Protein AF-A0A6U0IMK9-F1 (afdb_monomer_lite)

Sequence (149 aa):
EMVACKKEKNLQCIFLAVVNIVKLHSNLLLCGPTEHALASKAFGGNVTMDGALMDLGGRVSRKKDYIPTVTSVIKGGWSKPSNLGRGLSMVDVSQLGKLEVDPNDPHGNVTRVGSVLDSPEMKGMKTCETAEKESEEKKDDVEDEPLTI

InterPro domains:
  IPR038222 DHHA2 domain superfamily [G3DSA:3.10.310.20] (1-76)

Secondary structure (DSSP, 8-state):
-HHHHHHHTT-S---EEEEETTTTEEEEE--SHHHHHHHHHHH-PPBPTTSSEEEEET---IIIIIHHHHHHHHHTT----TT-PPPP-SS-TTS--EEEE-TT-TT--EEEET-GGGSTTTTT---GGGSSSSSSS------------

Structure (mmCIF, N/CA/C/O backbone):
data_AF-A0A6U0IMK9-F1
#
_entry.id   AF-A0A6U0IMK9-F1
#
loop_
_atom_site.group_PDB
_atom_site.id
_atom_site.type_symbol
_atom_site.label_atom_id
_atom_site.label_alt_id
_atom_site.label_comp_id
_atom_site.label_asym_id
_atom_site.label_entity_id
_atom_site.label_seq_id
_atom_site.pdbx_PDB_ins_code
_atom_site.Cartn_x
_atom_site.Cartn_y
_atom_site.Cartn_z
_atom_site.occupancy
_atom_site.B_iso_or_equiv
_atom_site.auth_seq_id
_atom_site.auth_comp_id
_atom_site.auth_asym_id
_atom_site.auth_atom_id
_atom_site.pdbx_PDB_model_num
ATOM 1 N N . GLU A 1 1 ? 1.259 7.226 10.234 1.00 77.62 1 GLU A N 1
ATOM 2 C CA . GLU A 1 1 ? 0.366 7.915 9.275 1.00 77.62 1 GLU A CA 1
ATOM 3 C C . GLU A 1 1 ? -0.728 7.031 8.660 1.00 77.62 1 GLU A C 1
ATOM 5 O O . GLU A 1 1 ? -1.895 7.281 8.918 1.00 77.62 1 GLU A O 1
ATOM 10 N N . MET A 1 2 ? -0.418 5.957 7.916 1.00 82.56 2 MET A N 1
ATOM 11 C CA . MET A 1 2 ? -1.454 5.140 7.238 1.00 82.56 2 MET A CA 1
ATOM 12 C C . MET A 1 2 ? -2.561 4.613 8.170 1.00 82.56 2 MET A C 1
ATOM 14 O O . MET A 1 2 ? -3.737 4.639 7.810 1.00 82.56 2 MET A O 1
ATOM 18 N N . VAL A 1 3 ? -2.202 4.200 9.389 1.00 81.81 3 VAL A N 1
ATOM 19 C CA . VAL A 1 3 ? -3.155 3.767 10.428 1.00 81.81 3 VAL A CA 1
ATOM 20 C C . VAL A 1 3 ? -4.120 4.891 10.834 1.00 81.81 3 VAL A C 1
ATOM 22 O O . VAL A 1 3 ? -5.304 4.644 11.058 1.00 81.81 3 VAL A O 1
ATOM 25 N N . ALA A 1 4 ? -3.627 6.126 10.901 1.00 80.94 4 ALA A N 1
ATOM 26 C CA . ALA A 1 4 ? -4.403 7.306 11.257 1.00 80.94 4 ALA A CA 1
ATOM 27 C C . ALA A 1 4 ? -5.384 7.673 10.142 1.00 80.94 4 ALA A C 1
ATOM 29 O O . ALA A 1 4 ? -6.588 7.722 10.374 1.00 80.94 4 ALA A O 1
ATOM 30 N N . CYS A 1 5 ? -4.881 7.779 8.908 1.00 83.81 5 CYS A N 1
ATOM 31 C CA . CYS A 1 5 ? -5.684 8.042 7.715 1.00 83.81 5 CYS A CA 1
ATOM 32 C C . CYS A 1 5 ? -6.791 6.989 7.523 1.00 83.81 5 CYS A C 1
ATOM 34 O O . CYS A 1 5 ? -7.931 7.325 7.194 1.00 83.81 5 CYS A O 1
ATOM 36 N N . LYS A 1 6 ? -6.493 5.712 7.805 1.00 85.94 6 LYS A N 1
ATOM 37 C CA . LYS A 1 6 ? -7.480 4.624 7.785 1.00 85.94 6 LYS A CA 1
ATOM 38 C C . LYS A 1 6 ? -8.645 4.883 8.748 1.00 85.94 6 LYS A C 1
ATOM 40 O O . LYS A 1 6 ? -9.793 4.657 8.373 1.00 85.94 6 LYS A O 1
ATOM 45 N N . LYS A 1 7 ? -8.366 5.375 9.961 1.00 83.56 7 LYS A N 1
ATOM 46 C CA . LYS A 1 7 ? -9.389 5.724 10.959 1.00 83.56 7 LYS A CA 1
ATOM 47 C C . LYS A 1 7 ? -10.153 6.989 10.563 1.00 83.56 7 LYS A C 1
ATOM 49 O O . LYS A 1 7 ? -11.377 6.963 10.541 1.00 83.56 7 LYS A O 1
ATOM 54 N N . GLU A 1 8 ? -9.443 8.064 10.226 1.00 84.94 8 GLU A N 1
ATOM 55 C CA . GLU A 1 8 ? -10.021 9.372 9.876 1.00 84.94 8 GLU A CA 1
ATOM 56 C C . GLU A 1 8 ? -10.996 9.279 8.696 1.00 84.94 8 GLU A C 1
ATOM 58 O O . GLU A 1 8 ? -12.072 9.871 8.724 1.00 84.94 8 GLU A O 1
ATOM 63 N N . LYS A 1 9 ? -10.645 8.493 7.672 1.00 85.44 9 LYS A N 1
ATOM 64 C CA . LYS A 1 9 ? -11.463 8.308 6.464 1.00 85.44 9 LYS A CA 1
ATOM 65 C C . LYS A 1 9 ? -12.406 7.105 6.533 1.00 85.44 9 LYS A C 1
ATOM 67 O O . LYS A 1 9 ? -13.019 6.763 5.526 1.00 85.44 9 LYS A O 1
ATOM 72 N N . ASN A 1 10 ? -12.503 6.453 7.693 1.00 86.12 10 ASN A N 1
ATOM 73 C CA . ASN A 1 10 ? -13.319 5.258 7.916 1.00 86.12 10 ASN A CA 1
ATOM 74 C C . ASN A 1 10 ? -13.097 4.154 6.854 1.00 86.12 10 ASN A C 1
ATOM 76 O O . ASN A 1 10 ? -14.039 3.574 6.311 1.00 86.12 10 ASN A O 1
ATOM 80 N N . LEU A 1 11 ? -11.831 3.882 6.522 1.00 87.88 11 LEU A N 1
ATOM 81 C CA . LEU A 1 11 ? -11.445 2.898 5.511 1.00 87.88 11 LEU A CA 1
ATOM 82 C C . LEU A 1 11 ? -11.254 1.510 6.134 1.00 87.88 11 LEU A C 1
ATOM 84 O O . LEU A 1 11 ? -10.645 1.348 7.191 1.00 87.88 11 LEU A O 1
ATOM 88 N N . GLN A 1 12 ? -11.698 0.468 5.429 1.00 87.44 12 GLN A N 1
ATOM 89 C CA . GLN A 1 12 ? -11.471 -0.918 5.861 1.00 87.44 12 GLN A CA 1
ATOM 90 C C . GLN A 1 12 ? -10.040 -1.396 5.594 1.00 87.44 12 GLN A C 1
ATOM 92 O O . GLN A 1 12 ? -9.514 -2.218 6.349 1.00 87.44 12 GLN A O 1
ATOM 97 N N . CYS A 1 13 ? -9.411 -0.869 4.544 1.00 88.50 13 CYS A N 1
ATOM 98 C CA . CYS A 1 13 ? -8.080 -1.246 4.090 1.00 88.50 13 CYS A CA 1
ATOM 99 C C . CYS A 1 13 ? -7.403 -0.055 3.404 1.00 88.50 13 CYS A C 1
ATOM 101 O O . CYS A 1 13 ? -8.069 0.704 2.697 1.00 88.50 13 CYS A O 1
ATOM 103 N N . ILE A 1 14 ? -6.092 0.092 3.583 1.00 91.12 14 ILE A N 1
ATOM 104 C CA . ILE A 1 14 ? -5.272 1.051 2.836 1.00 91.12 14 ILE A CA 1
ATOM 105 C C . ILE A 1 14 ? -3.952 0.392 2.434 1.00 91.12 14 ILE A C 1
ATOM 107 O O . ILE A 1 14 ? -3.326 -0.289 3.238 1.00 91.12 14 ILE A O 1
ATOM 111 N N . PHE A 1 15 ? -3.534 0.596 1.188 1.00 92.56 15 PHE A N 1
ATOM 112 C CA . PHE A 1 15 ? -2.294 0.043 0.650 1.00 92.56 15 PHE A CA 1
ATOM 113 C C . PHE A 1 15 ? -1.370 1.161 0.179 1.00 92.56 15 PHE A C 1
ATOM 115 O O . PHE A 1 15 ? -1.832 2.127 -0.432 1.00 92.56 15 PHE A O 1
ATOM 122 N 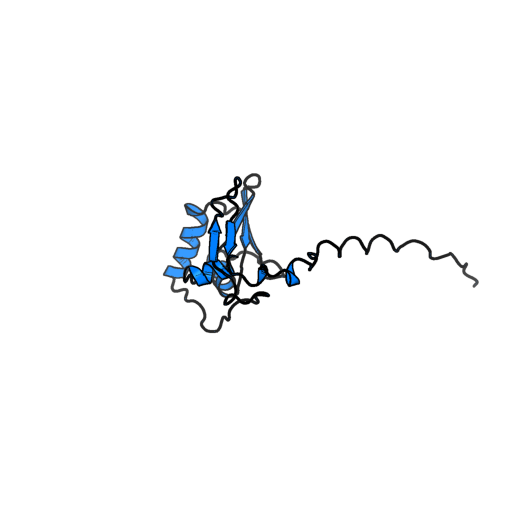N . LEU A 1 16 ? -0.070 0.992 0.412 1.00 94.19 16 LEU A N 1
ATOM 123 C CA . LEU A 1 16 ? 0.980 1.834 -0.150 1.00 94.19 16 LEU A CA 1
ATOM 124 C C . LEU A 1 16 ? 1.888 0.955 -1.004 1.00 94.19 16 LEU A C 1
ATOM 126 O O . LEU A 1 16 ? 2.538 0.053 -0.489 1.00 94.19 16 LEU A O 1
ATOM 130 N N . ALA A 1 17 ? 1.908 1.208 -2.309 1.00 94.38 17 ALA A N 1
ATOM 131 C CA . ALA A 1 17 ? 2.809 0.536 -3.235 1.00 94.38 17 ALA A CA 1
ATOM 132 C C . ALA A 1 17 ? 3.995 1.454 -3.540 1.00 94.38 17 ALA A C 1
ATOM 134 O O . ALA A 1 17 ? 3.800 2.583 -3.994 1.00 94.38 17 ALA A O 1
ATOM 135 N N . VAL A 1 18 ? 5.207 0.960 -3.314 1.00 94.75 18 VAL A N 1
ATOM 136 C CA . VAL A 1 18 ? 6.457 1.635 -3.664 1.00 94.75 18 VAL A CA 1
ATOM 137 C C . VAL A 1 18 ? 6.974 1.012 -4.951 1.00 94.75 18 VAL A C 1
ATOM 139 O O . VAL A 1 18 ? 7.246 -0.186 -5.000 1.00 94.75 18 VAL A O 1
ATOM 142 N N . VAL A 1 19 ? 7.080 1.821 -6.004 1.00 95.94 19 VAL A N 1
ATOM 143 C CA . VAL A 1 19 ? 7.461 1.365 -7.344 1.00 95.94 19 VAL A CA 1
ATOM 144 C C . VAL A 1 19 ? 8.847 1.889 -7.687 1.00 95.94 19 VAL A C 1
ATOM 146 O O . VAL A 1 19 ? 9.066 3.098 -7.755 1.00 95.94 19 VAL A O 1
ATOM 149 N N . ASN A 1 20 ? 9.770 0.979 -7.980 1.00 96.44 20 ASN A N 1
ATOM 150 C CA . ASN A 1 20 ? 11.008 1.305 -8.663 1.00 96.44 20 ASN A CA 1
ATOM 151 C C . ASN A 1 20 ? 10.727 1.413 -10.166 1.00 96.44 20 ASN A C 1
ATOM 153 O O . ASN A 1 20 ? 10.599 0.405 -10.861 1.00 96.44 20 ASN A O 1
ATOM 157 N N . ILE A 1 21 ? 10.643 2.644 -10.666 1.00 95.19 21 ILE A N 1
ATOM 158 C CA . ILE A 1 21 ? 10.323 2.919 -12.073 1.00 95.19 21 ILE A CA 1
ATOM 159 C C . ILE A 1 21 ? 11.436 2.511 -13.043 1.00 95.19 21 ILE A C 1
ATOM 161 O O . ILE A 1 21 ? 11.154 2.254 -14.207 1.00 95.19 21 ILE A O 1
ATOM 165 N N . VAL A 1 22 ? 12.684 2.420 -12.575 1.00 97.06 22 VAL A N 1
ATOM 166 C CA . VAL A 1 22 ? 13.829 2.033 -13.412 1.00 97.06 22 VAL A CA 1
ATOM 167 C C . VAL A 1 22 ? 13.849 0.520 -13.608 1.00 97.06 22 VAL A C 1
ATOM 169 O O . VAL A 1 22 ? 14.028 0.039 -14.720 1.00 97.06 22 VAL A O 1
ATOM 172 N N . LYS A 1 23 ? 13.627 -0.240 -12.529 1.00 96.56 23 LYS A N 1
ATOM 173 C CA . LYS A 1 23 ? 13.593 -1.713 -12.557 1.00 96.56 23 LYS A CA 1
ATOM 174 C C . LYS A 1 23 ? 12.211 -2.288 -12.880 1.00 96.56 23 LYS A C 1
ATOM 176 O O . LYS A 1 23 ? 12.087 -3.501 -12.997 1.00 96.56 23 LYS A O 1
ATOM 181 N N . LEU A 1 24 ? 11.188 -1.436 -12.991 1.00 96.19 24 LEU A N 1
ATOM 182 C CA . LEU A 1 24 ? 9.779 -1.816 -13.129 1.00 96.19 24 LEU A CA 1
ATOM 183 C C . LEU A 1 24 ? 9.368 -2.881 -12.105 1.00 96.19 24 LEU A C 1
ATOM 185 O O . LEU A 1 24 ? 8.756 -3.889 -12.440 1.00 96.19 24 LEU A O 1
ATOM 189 N N . HIS A 1 25 ? 9.727 -2.641 -10.847 1.00 95.50 25 HIS A N 1
ATOM 190 C CA . HIS A 1 25 ? 9.495 -3.560 -9.736 1.00 95.50 25 HIS A CA 1
ATOM 191 C C . HIS A 1 25 ? 8.745 -2.836 -8.620 1.00 95.50 25 HIS A C 1
ATOM 193 O O . HIS A 1 25 ? 9.007 -1.652 -8.392 1.00 95.50 25 HIS A O 1
ATOM 199 N N . SER A 1 26 ? 7.803 -3.495 -7.942 1.00 95.25 26 SER A N 1
ATOM 200 C CA . SER A 1 26 ? 7.083 -2.877 -6.828 1.00 95.25 26 SER A CA 1
ATOM 201 C C . SER A 1 26 ? 6.976 -3.746 -5.583 1.00 95.25 26 SER A C 1
ATOM 203 O O . SER A 1 26 ? 6.867 -4.969 -5.641 1.00 95.25 26 SER A O 1
ATOM 205 N N . ASN A 1 27 ? 6.959 -3.057 -4.444 1.00 95.00 27 ASN A N 1
ATOM 206 C CA . ASN A 1 27 ? 6.721 -3.631 -3.129 1.00 95.00 27 ASN A CA 1
ATOM 207 C C . ASN A 1 27 ? 5.482 -2.984 -2.512 1.00 95.00 27 ASN A C 1
ATOM 209 O O . ASN A 1 27 ? 5.263 -1.776 -2.639 1.00 95.00 27 ASN A O 1
ATOM 213 N N . LEU A 1 28 ? 4.672 -3.783 -1.831 1.00 94.88 28 LEU A N 1
ATOM 214 C CA . LEU A 1 28 ? 3.452 -3.356 -1.166 1.00 94.88 28 LEU A CA 1
ATOM 215 C C . LEU A 1 28 ? 3.667 -3.335 0.344 1.00 94.88 28 LEU A C 1
ATOM 217 O O . LEU A 1 28 ? 3.972 -4.366 0.936 1.00 94.88 28 LEU A O 1
ATOM 221 N N . LEU A 1 29 ? 3.463 -2.182 0.972 1.00 93.12 29 LEU A N 1
ATOM 222 C CA . LEU A 1 29 ? 3.492 -2.047 2.423 1.00 93.12 29 LEU A CA 1
ATOM 223 C C . LEU A 1 29 ? 2.159 -2.505 3.028 1.00 93.12 29 LEU A C 1
ATOM 225 O O . LEU A 1 29 ? 1.084 -2.011 2.667 1.00 93.12 29 LEU A O 1
ATOM 229 N N . LEU A 1 30 ? 2.246 -3.437 3.973 1.00 91.31 30 LEU A N 1
ATOM 230 C CA . LEU A 1 30 ? 1.139 -4.070 4.678 1.00 91.31 30 LEU A CA 1
ATOM 231 C C . LEU A 1 30 ? 1.113 -3.576 6.128 1.00 91.31 30 LEU A C 1
ATOM 233 O O . LEU A 1 30 ? 1.809 -4.082 6.998 1.00 91.31 30 LEU A O 1
ATOM 237 N N . CYS A 1 31 ? 0.281 -2.574 6.412 1.00 85.56 31 CYS A N 1
ATOM 238 C CA . CYS A 1 31 ? 0.246 -1.934 7.735 1.00 85.56 31 CYS A CA 1
ATOM 239 C C . CYS A 1 31 ? -0.561 -2.697 8.796 1.00 85.56 31 CYS A C 1
ATOM 241 O O . CYS A 1 31 ? -0.759 -2.189 9.901 1.00 85.56 31 CYS A O 1
ATOM 243 N N . GLY A 1 32 ? -1.092 -3.875 8.475 1.00 86.62 32 GLY A N 1
ATOM 244 C CA . GLY A 1 32 ? -1.842 -4.646 9.448 1.00 86.62 32 GLY A CA 1
ATOM 245 C C . GLY A 1 32 ? -2.412 -5.961 8.928 1.00 86.62 32 GLY A C 1
ATOM 246 O O . GLY A 1 32 ? -2.323 -6.275 7.739 1.00 86.62 32 GLY A O 1
ATOM 247 N N . PRO A 1 33 ? -3.056 -6.729 9.823 1.00 87.75 33 PRO A N 1
ATOM 248 C CA . PRO A 1 33 ? -3.508 -8.080 9.511 1.00 87.75 33 PRO A CA 1
ATOM 249 C C . PRO A 1 33 ? -4.601 -8.131 8.430 1.00 87.75 33 PRO A C 1
ATOM 251 O O . PRO A 1 33 ? -4.683 -9.090 7.667 1.00 87.75 33 PRO A O 1
ATOM 254 N N . THR A 1 34 ? -5.440 -7.090 8.331 1.00 89.81 34 THR A N 1
ATOM 255 C CA . THR A 1 34 ? -6.485 -6.999 7.293 1.00 89.81 34 THR A CA 1
ATOM 256 C C . THR A 1 34 ? -5.879 -6.793 5.905 1.00 89.81 34 THR A C 1
ATOM 258 O O . THR A 1 34 ? -6.218 -7.523 4.976 1.00 89.81 34 THR A O 1
ATOM 261 N N . GLU A 1 35 ? -4.970 -5.824 5.779 1.00 91.56 35 GLU A N 1
ATOM 262 C CA . GLU A 1 35 ? -4.192 -5.550 4.570 1.00 91.56 35 GLU A CA 1
ATOM 263 C C . GLU A 1 35 ? -3.442 -6.804 4.121 1.00 91.56 35 GLU A C 1
ATOM 265 O O . GLU A 1 35 ? -3.523 -7.184 2.955 1.00 91.56 35 GLU A O 1
ATOM 270 N N . HIS A 1 36 ? -2.783 -7.486 5.061 1.00 90.88 36 HIS A N 1
ATOM 271 C CA . HIS A 1 36 ? -2.058 -8.722 4.797 1.00 90.88 36 HIS A CA 1
ATOM 272 C C . HIS A 1 36 ? -2.972 -9.828 4.258 1.00 90.88 36 HIS A C 1
ATOM 274 O O . HIS A 1 36 ? -2.668 -10.433 3.230 1.00 90.88 36 HIS A O 1
ATOM 280 N N . ALA A 1 37 ? -4.113 -10.081 4.906 1.00 90.69 37 ALA A N 1
ATOM 281 C CA . ALA A 1 37 ? -5.058 -11.112 4.478 1.00 90.69 37 ALA A CA 1
ATOM 282 C C . ALA A 1 37 ? -5.627 -10.840 3.074 1.00 90.69 37 ALA A C 1
ATOM 284 O O . ALA A 1 37 ? -5.725 -11.756 2.254 1.00 90.69 37 ALA A O 1
ATOM 285 N N . LEU A 1 38 ? -5.974 -9.583 2.779 1.00 92.81 38 LEU A N 1
ATOM 286 C CA . LEU A 1 38 ? -6.484 -9.195 1.465 1.00 92.81 38 LEU A CA 1
ATOM 287 C C . LEU A 1 38 ? -5.393 -9.273 0.391 1.00 92.81 38 LEU A C 1
ATOM 289 O O . LEU A 1 38 ? -5.622 -9.859 -0.665 1.00 92.81 38 LEU A O 1
ATOM 293 N N . ALA A 1 39 ? -4.205 -8.724 0.657 1.00 93.94 39 ALA A N 1
ATOM 294 C CA . ALA A 1 39 ? -3.091 -8.731 -0.288 1.00 93.94 39 ALA A CA 1
ATOM 295 C C . ALA A 1 39 ? -2.614 -10.151 -0.600 1.00 93.94 39 ALA A C 1
ATOM 297 O O . ALA A 1 39 ? -2.392 -10.474 -1.764 1.00 93.94 39 ALA A O 1
ATOM 298 N N . SER A 1 40 ? -2.547 -11.023 0.410 1.00 92.25 40 SER A N 1
ATOM 299 C CA . SER A 1 40 ? -2.178 -12.433 0.229 1.00 92.25 40 SER A CA 1
ATOM 300 C C . SER A 1 40 ? -3.150 -13.137 -0.708 1.00 92.25 40 SER A C 1
ATOM 302 O O . SER A 1 40 ? -2.733 -13.862 -1.608 1.00 92.25 40 SER A O 1
ATOM 304 N N . LYS A 1 41 ? -4.455 -12.876 -0.556 1.00 93.12 41 LYS A N 1
ATOM 305 C CA . LYS A 1 41 ? -5.470 -13.462 -1.434 1.00 93.12 41 LYS A CA 1
ATOM 306 C C . LYS A 1 41 ? -5.465 -12.855 -2.838 1.00 93.12 41 LYS A C 1
ATOM 308 O O . LYS A 1 41 ? -5.746 -13.569 -3.795 1.00 93.12 41 LYS A O 1
ATOM 313 N N . ALA A 1 42 ? -5.181 -11.560 -2.955 1.00 94.75 42 ALA A N 1
ATOM 314 C CA . ALA A 1 42 ? -5.184 -10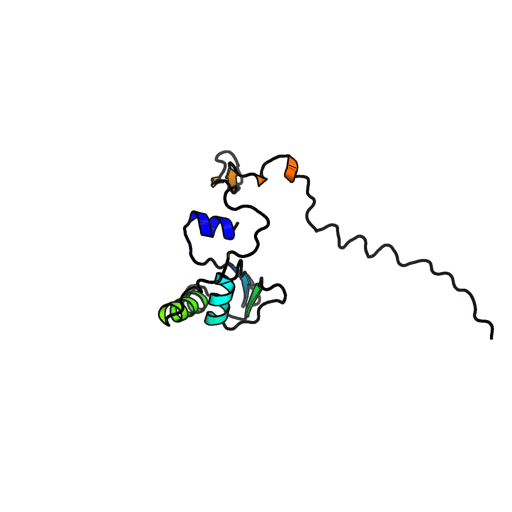.833 -4.220 1.00 94.75 42 ALA A CA 1
ATOM 315 C C . ALA A 1 42 ? -3.950 -11.129 -5.075 1.00 94.75 42 ALA A C 1
ATOM 317 O O . ALA A 1 42 ? -4.079 -11.442 -6.254 1.00 94.75 42 ALA A O 1
ATOM 318 N N . PHE A 1 43 ? -2.757 -11.030 -4.498 1.00 93.88 43 PHE A N 1
ATOM 319 C CA . PHE A 1 43 ? -1.513 -11.019 -5.260 1.00 93.88 43 PHE A CA 1
ATOM 320 C C . PHE A 1 43 ? -0.712 -12.314 -5.146 1.00 93.88 43 PHE A C 1
ATOM 322 O O . PHE A 1 43 ? 0.090 -12.587 -6.040 1.00 93.88 43 PHE A O 1
ATOM 329 N N . GLY A 1 44 ? -0.923 -13.097 -4.079 1.00 88.75 44 GLY A N 1
ATOM 330 C CA . GLY A 1 44 ? -0.181 -14.336 -3.824 1.00 88.75 44 GLY A CA 1
ATOM 331 C C . GLY A 1 44 ? 1.337 -14.141 -3.722 1.00 88.75 44 GLY A C 1
ATOM 332 O O . GLY A 1 44 ? 2.079 -15.069 -4.022 1.00 88.75 44 GLY A O 1
ATOM 333 N N . GLY A 1 45 ? 1.795 -12.926 -3.395 1.00 77.62 45 GLY A N 1
ATOM 334 C CA . GLY A 1 45 ? 3.214 -12.581 -3.315 1.00 77.62 45 GLY A CA 1
ATOM 335 C C . GLY A 1 45 ? 3.870 -13.075 -2.027 1.00 77.62 45 GLY A C 1
ATOM 336 O O . GLY A 1 45 ? 3.189 -13.347 -1.035 1.00 77.62 45 GLY A O 1
ATOM 337 N N . ASN A 1 46 ? 5.201 -13.146 -2.039 1.00 84.19 46 ASN A N 1
ATOM 338 C CA . ASN A 1 46 ? 5.973 -13.431 -0.835 1.00 84.19 46 ASN A CA 1
ATOM 339 C C . ASN A 1 46 ? 5.978 -12.204 0.073 1.00 84.19 46 ASN A C 1
ATOM 341 O O . ASN A 1 46 ? 6.236 -11.085 -0.377 1.00 84.19 46 ASN A O 1
ATOM 345 N N . VAL A 1 47 ? 5.703 -12.441 1.350 1.00 87.50 47 VAL A N 1
ATOM 346 C CA . VAL A 1 47 ? 5.787 -11.432 2.401 1.00 87.50 47 VAL A CA 1
ATOM 347 C C . VAL A 1 47 ? 7.133 -11.588 3.101 1.00 87.50 47 VAL A C 1
ATOM 349 O O . VAL A 1 47 ? 7.606 -12.709 3.300 1.00 87.50 47 VAL A O 1
ATOM 352 N N . THR A 1 48 ? 7.770 -10.473 3.438 1.00 85.88 48 THR A N 1
ATOM 353 C CA . THR A 1 48 ? 9.002 -10.446 4.230 1.00 85.88 48 THR A CA 1
ATOM 354 C C . THR A 1 48 ? 8.797 -11.102 5.601 1.00 85.88 48 THR A C 1
ATOM 356 O O . THR A 1 48 ? 7.670 -11.232 6.078 1.00 85.88 48 THR A O 1
ATOM 359 N N . MET A 1 49 ? 9.884 -11.537 6.255 1.00 73.81 49 MET A N 1
ATOM 360 C CA . MET A 1 49 ? 9.803 -12.256 7.543 1.00 73.81 49 MET A CA 1
ATOM 361 C C . MET A 1 49 ? 9.107 -11.451 8.651 1.00 73.81 49 MET A C 1
ATOM 363 O O . MET A 1 49 ? 8.471 -12.030 9.526 1.00 73.81 49 MET A O 1
ATOM 367 N N . ASP A 1 50 ? 9.195 -10.124 8.595 1.00 79.69 50 ASP A N 1
ATOM 368 C CA . ASP A 1 50 ? 8.534 -9.187 9.507 1.00 79.69 50 ASP A CA 1
ATOM 369 C C . ASP A 1 50 ? 7.050 -8.930 9.166 1.00 79.69 50 ASP A C 1
ATOM 371 O O . ASP A 1 50 ? 6.353 -8.238 9.905 1.00 79.69 50 ASP A O 1
ATOM 375 N N . GLY A 1 51 ? 6.537 -9.481 8.060 1.00 80.75 51 GLY A N 1
ATOM 376 C CA . GLY A 1 51 ? 5.133 -9.356 7.664 1.00 80.75 51 GLY A CA 1
ATOM 377 C C . GLY A 1 51 ? 4.756 -8.005 7.043 1.00 80.75 51 GLY A C 1
ATOM 378 O O . GLY A 1 51 ? 3.589 -7.802 6.696 1.00 80.75 51 GLY A O 1
ATOM 379 N N . ALA A 1 52 ? 5.707 -7.073 6.925 1.00 87.06 52 ALA A N 1
ATOM 380 C CA . ALA A 1 52 ? 5.426 -5.673 6.621 1.00 87.06 52 ALA A CA 1
ATOM 381 C C . ALA A 1 52 ? 5.433 -5.355 5.121 1.00 87.06 52 ALA A C 1
ATOM 383 O O . ALA A 1 52 ? 4.745 -4.426 4.695 1.00 87.06 52 ALA A O 1
ATOM 384 N N . LEU A 1 53 ? 6.183 -6.101 4.309 1.00 92.25 53 LEU A N 1
ATOM 385 C CA . LEU A 1 53 ? 6.326 -5.852 2.876 1.00 92.25 53 LEU A CA 1
ATOM 386 C C . LEU A 1 53 ? 5.973 -7.097 2.068 1.00 92.25 53 LEU A C 1
ATOM 388 O O . LEU A 1 53 ? 6.372 -8.205 2.404 1.00 92.25 53 LEU A O 1
ATOM 392 N N . MET A 1 54 ? 5.252 -6.906 0.966 1.00 94.81 54 MET A N 1
ATOM 393 C CA . MET A 1 54 ? 4.982 -7.947 -0.022 1.00 94.81 54 MET A CA 1
ATOM 394 C C . MET A 1 54 ? 5.598 -7.570 -1.361 1.00 94.81 54 MET A C 1
ATOM 396 O O . MET A 1 54 ? 5.302 -6.503 -1.901 1.00 94.81 54 MET A O 1
ATOM 400 N N . ASP A 1 55 ? 6.404 -8.468 -1.919 1.00 94.56 55 ASP A N 1
ATOM 401 C CA . ASP A 1 55 ? 6.950 -8.301 -3.263 1.00 94.56 55 ASP A CA 1
ATOM 402 C C . ASP A 1 55 ? 5.851 -8.571 -4.308 1.00 94.56 55 ASP A C 1
ATOM 404 O O . ASP A 1 55 ? 5.243 -9.647 -4.343 1.00 94.56 55 ASP A O 1
ATOM 408 N N . LEU A 1 56 ? 5.571 -7.579 -5.159 1.00 93.88 56 LEU A N 1
ATOM 409 C CA . LEU A 1 56 ? 4.605 -7.688 -6.254 1.00 93.88 56 LEU A CA 1
ATOM 410 C C . LEU A 1 56 ? 5.267 -7.913 -7.620 1.00 93.88 56 LEU A C 1
ATOM 412 O O . LEU A 1 56 ? 4.550 -8.117 -8.612 1.00 93.88 56 LEU A O 1
ATOM 416 N N . GLY A 1 57 ? 6.597 -7.908 -7.684 1.00 93.25 57 GLY A N 1
ATOM 417 C CA . GLY A 1 57 ? 7.386 -8.102 -8.889 1.00 93.25 57 GLY A CA 1
ATOM 418 C C . GLY A 1 57 ? 7.109 -7.018 -9.927 1.00 93.25 57 GLY A C 1
ATOM 419 O O . GLY A 1 57 ? 7.057 -5.830 -9.618 1.00 93.25 57 GLY A O 1
ATOM 420 N N . GLY A 1 58 ? 6.876 -7.439 -11.172 1.00 94.56 58 GLY A N 1
ATOM 421 C CA . GLY A 1 58 ? 6.638 -6.552 -12.320 1.00 94.56 58 GLY A CA 1
ATOM 422 C C . GLY A 1 58 ? 5.289 -5.821 -12.347 1.00 94.56 58 GLY A C 1
ATOM 423 O O . GLY A 1 58 ? 4.967 -5.161 -13.334 1.00 94.56 58 GLY A O 1
ATOM 424 N N . ARG A 1 59 ? 4.458 -5.958 -11.309 1.00 94.56 59 ARG A N 1
ATOM 425 C CA . ARG A 1 59 ? 3.174 -5.251 -11.222 1.00 94.56 59 ARG A CA 1
ATOM 426 C C . ARG A 1 59 ? 3.459 -3.823 -10.796 1.00 94.56 59 ARG A C 1
ATOM 428 O O . ARG A 1 59 ? 3.831 -3.604 -9.655 1.00 94.56 59 ARG A O 1
ATOM 435 N N . VAL A 1 60 ? 3.294 -2.858 -11.687 1.00 95.75 60 VAL A N 1
ATOM 436 C CA . VAL A 1 60 ? 3.618 -1.444 -11.415 1.00 95.75 60 VAL A CA 1
ATOM 437 C C . VAL A 1 60 ? 2.464 -0.501 -11.740 1.00 95.75 60 VAL A C 1
ATOM 439 O O . VAL A 1 60 ? 2.491 0.677 -11.384 1.00 95.75 60 VAL A O 1
ATOM 442 N N . SER A 1 61 ? 1.414 -1.002 -12.399 1.00 95.56 61 SER A N 1
ATOM 443 C CA . SER A 1 61 ? 0.275 -0.201 -12.823 1.00 95.56 61 SER A CA 1
ATOM 444 C C . SER A 1 61 ? -0.897 -0.349 -11.866 1.00 95.56 61 SER A C 1
ATOM 446 O O . SER A 1 61 ? -1.555 -1.385 -11.790 1.00 95.56 61 SER A O 1
ATOM 448 N N . ARG A 1 62 ? -1.270 0.749 -11.206 1.00 96.06 62 ARG A N 1
ATOM 449 C CA . ARG A 1 62 ? -2.458 0.770 -10.344 1.00 96.06 62 ARG A CA 1
ATOM 450 C C . ARG A 1 62 ? -3.743 0.397 -11.087 1.00 96.06 62 ARG A C 1
ATOM 452 O O . ARG A 1 62 ? -4.555 -0.356 -10.556 1.00 96.06 62 ARG A O 1
ATOM 459 N N . LYS A 1 63 ? -3.940 0.928 -12.298 1.00 96.38 63 LYS A N 1
ATOM 460 C CA . LYS A 1 63 ? -5.168 0.718 -13.084 1.00 96.38 63 LYS A CA 1
ATOM 461 C C . LYS A 1 63 ? -5.251 -0.695 -13.659 1.00 96.38 63 LYS A C 1
ATOM 463 O O . LYS A 1 63 ? -6.348 -1.236 -13.732 1.00 96.38 63 LYS A O 1
ATOM 468 N N . LYS A 1 64 ? -4.119 -1.258 -14.088 1.00 94.94 64 LYS A N 1
ATOM 469 C CA . LYS A 1 64 ? -4.071 -2.562 -14.758 1.00 94.94 64 LYS A CA 1
ATOM 470 C C . LYS A 1 64 ? -3.843 -3.713 -13.778 1.00 94.94 64 LYS A C 1
ATOM 472 O O . LYS A 1 64 ? -4.525 -4.724 -13.880 1.00 94.94 64 LYS A O 1
ATOM 477 N N . ASP A 1 65 ? -2.937 -3.540 -12.822 1.00 95.44 65 ASP A N 1
ATOM 478 C CA . ASP A 1 65 ? -2.427 -4.640 -12.003 1.00 95.44 65 ASP A CA 1
ATOM 479 C C . ASP A 1 65 ? -3.025 -4.641 -10.590 1.00 95.44 65 ASP A C 1
ATOM 481 O O . ASP A 1 65 ? -3.352 -5.703 -10.067 1.00 95.44 65 ASP A O 1
ATOM 485 N N . TYR A 1 66 ? -3.201 -3.478 -9.951 1.00 95.38 66 TYR A N 1
ATOM 486 C CA . TYR A 1 66 ? -3.620 -3.434 -8.538 1.00 95.38 66 TYR A CA 1
ATOM 487 C C . TYR A 1 66 ? -5.139 -3.436 -8.364 1.00 95.38 66 TYR A C 1
ATOM 489 O O . TYR A 1 66 ? -5.694 -4.336 -7.734 1.00 95.38 66 TYR A O 1
ATOM 497 N N . ILE A 1 67 ? -5.824 -2.425 -8.916 1.00 95.50 67 ILE A N 1
ATOM 498 C CA . ILE A 1 67 ? -7.269 -2.241 -8.721 1.00 95.50 67 ILE A CA 1
ATOM 499 C C . ILE A 1 67 ? -8.054 -3.460 -9.215 1.00 95.50 67 ILE A C 1
ATOM 501 O O . ILE A 1 67 ? -8.882 -3.948 -8.442 1.00 95.50 67 ILE A O 1
ATOM 505 N N . PRO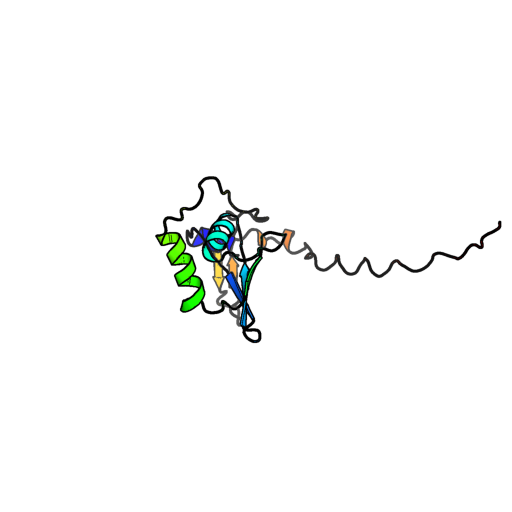 A 1 68 ? -7.830 -3.986 -10.439 1.00 96.62 68 PRO A N 1
ATOM 506 C CA . PRO A 1 68 ? -8.622 -5.106 -10.938 1.00 96.62 68 PRO A CA 1
ATOM 507 C C . PRO A 1 68 ? -8.446 -6.359 -10.082 1.00 96.62 68 PRO A C 1
ATOM 509 O O . PRO A 1 68 ? -9.434 -7.000 -9.737 1.00 96.62 68 PRO A O 1
ATOM 512 N N . THR A 1 69 ? -7.215 -6.651 -9.663 1.00 95.94 69 THR A N 1
ATOM 513 C CA . THR A 1 69 ? -6.875 -7.830 -8.858 1.00 95.94 69 THR A CA 1
ATOM 514 C C . THR A 1 69 ? -7.547 -7.797 -7.486 1.00 95.94 69 THR A C 1
ATOM 516 O O . THR A 1 69 ? -8.250 -8.736 -7.112 1.00 95.94 69 THR A O 1
ATOM 519 N N . VAL A 1 70 ? -7.423 -6.680 -6.760 1.00 95.19 70 VAL A N 1
ATOM 520 C CA . VAL A 1 70 ? -8.072 -6.517 -5.448 1.00 95.19 70 VAL A CA 1
ATOM 521 C C . VAL A 1 70 ? -9.595 -6.527 -5.589 1.00 95.19 70 VAL A C 1
ATOM 523 O O . VAL A 1 70 ? -10.290 -7.204 -4.833 1.00 95.19 70 VAL A O 1
ATOM 526 N N . THR A 1 71 ? -10.127 -5.823 -6.592 1.00 95.69 71 THR A N 1
ATOM 527 C CA . THR A 1 71 ? -11.575 -5.759 -6.839 1.00 95.69 71 THR A CA 1
ATOM 528 C C . THR A 1 71 ? -12.145 -7.133 -7.174 1.00 95.69 71 THR A C 1
ATOM 530 O O . THR A 1 71 ? -13.232 -7.466 -6.709 1.00 95.69 71 THR A O 1
ATOM 533 N N . SER A 1 72 ? -11.424 -7.942 -7.953 1.00 96.38 72 SER A N 1
ATOM 534 C CA . SER A 1 72 ? -11.834 -9.302 -8.303 1.00 96.38 72 SER A CA 1
ATOM 535 C C . SER A 1 72 ? -11.961 -10.185 -7.065 1.00 96.38 72 SER A C 1
ATOM 537 O O . SER A 1 72 ? -12.938 -10.916 -6.940 1.00 96.38 72 SER A O 1
ATOM 539 N N . VAL A 1 73 ? -11.019 -10.094 -6.123 1.00 95.69 73 VAL A N 1
ATOM 540 C CA . VAL A 1 73 ? -11.075 -10.863 -4.870 1.00 95.69 73 VAL A CA 1
ATOM 541 C C . VAL A 1 73 ? -12.237 -10.426 -3.984 1.00 95.69 73 VAL A C 1
ATOM 543 O O . VAL A 1 73 ? -12.959 -11.275 -3.465 1.00 95.69 73 VAL A O 1
ATOM 546 N N . ILE A 1 74 ? -12.470 -9.118 -3.859 1.00 94.19 74 ILE A N 1
ATOM 547 C CA . ILE A 1 74 ? -13.604 -8.587 -3.089 1.00 94.19 74 ILE A CA 1
ATOM 548 C C . ILE A 1 74 ? -14.932 -9.041 -3.710 1.00 94.19 74 ILE A C 1
ATOM 550 O O . ILE A 1 74 ? -15.798 -9.561 -3.011 1.00 94.19 74 ILE A O 1
ATOM 554 N N . LYS A 1 75 ? -15.080 -8.915 -5.034 1.00 94.75 75 LYS A N 1
ATOM 555 C CA . LYS A 1 75 ? -16.272 -9.389 -5.758 1.00 94.75 75 LYS A CA 1
ATOM 556 C C . LYS A 1 75 ? -16.439 -10.907 -5.698 1.00 94.75 75 LYS A C 1
ATOM 558 O O . LYS A 1 75 ? -17.565 -11.385 -5.734 1.00 94.75 75 LYS A O 1
ATOM 563 N N . GLY A 1 76 ? -15.341 -11.649 -5.568 1.00 93.31 76 GLY A N 1
ATOM 564 C CA . GLY A 1 76 ? -15.324 -13.097 -5.368 1.00 93.31 76 GLY A CA 1
ATOM 565 C C . GLY A 1 76 ? -15.780 -13.553 -3.978 1.00 93.31 76 GLY A C 1
ATOM 566 O O . GLY A 1 76 ? -15.667 -14.736 -3.674 1.00 93.31 76 GLY A O 1
ATOM 567 N N . GLY A 1 77 ? -16.272 -12.643 -3.132 1.00 91.38 77 GLY A N 1
ATOM 568 C CA . GLY A 1 77 ? -16.817 -12.970 -1.816 1.00 91.38 77 GLY A CA 1
ATOM 569 C C . GLY A 1 77 ? -15.798 -12.901 -0.684 1.00 91.38 77 GLY A C 1
ATOM 570 O O . GLY A 1 77 ? -16.068 -13.405 0.403 1.00 91.38 77 GLY A O 1
ATOM 571 N N . TRP A 1 78 ? -14.631 -12.283 -0.899 1.00 92.25 78 TRP A N 1
ATOM 572 C CA . TRP A 1 78 ? -13.724 -12.023 0.213 1.00 92.25 78 TRP A CA 1
ATOM 573 C C . TRP A 1 78 ? -14.372 -11.048 1.199 1.00 92.25 78 TRP A C 1
ATOM 575 O O . TRP A 1 78 ? -14.715 -9.917 0.854 1.00 92.25 78 TRP A O 1
ATOM 585 N N . SER A 1 79 ? -14.500 -11.488 2.446 1.00 85.62 79 SER A N 1
ATOM 586 C CA . SER A 1 79 ? -14.957 -10.675 3.566 1.00 85.62 79 SER A CA 1
ATOM 587 C C . SER A 1 79 ? -13.844 -10.542 4.594 1.00 85.62 79 SER A C 1
ATOM 589 O O . SER A 1 79 ? -13.144 -11.517 4.876 1.00 85.62 79 SER A O 1
ATOM 591 N N . LYS A 1 80 ? -13.724 -9.362 5.207 1.00 83.06 80 LYS A N 1
ATOM 592 C CA . LYS A 1 80 ? -12.793 -9.134 6.315 1.00 83.06 80 LYS A CA 1
ATOM 593 C C . LYS A 1 80 ? -13.051 -10.156 7.440 1.00 83.06 80 LYS A C 1
ATOM 595 O O . LYS A 1 80 ? -14.160 -10.170 7.976 1.00 83.06 80 LYS A O 1
ATOM 600 N N . PRO A 1 81 ? -12.050 -10.954 7.846 1.00 80.38 81 PRO A N 1
ATOM 601 C CA . PRO A 1 81 ? -12.195 -11.857 8.986 1.00 80.38 81 PRO A CA 1
ATOM 602 C C . PRO A 1 81 ? -12.472 -11.078 10.280 1.00 80.38 81 PRO A C 1
ATOM 604 O O . PRO A 1 81 ? -11.783 -10.105 10.596 1.00 80.38 81 PRO A O 1
ATOM 607 N N . SER A 1 82 ? -13.499 -11.493 11.022 1.00 73.00 82 SER A N 1
ATOM 608 C CA . SER A 1 82 ? -13.988 -10.816 12.235 1.00 73.00 82 SER A CA 1
ATOM 609 C C . SER A 1 82 ? -13.027 -10.914 13.424 1.00 73.00 82 SER A C 1
ATOM 611 O O . SER A 1 82 ? -13.066 -10.074 14.317 1.00 73.00 82 SER A O 1
ATOM 613 N N . ASN A 1 83 ? -12.141 -11.908 13.414 1.00 74.25 83 ASN A N 1
ATOM 614 C CA . ASN A 1 83 ? -11.139 -12.171 14.445 1.00 74.25 83 ASN A CA 1
ATOM 615 C C . ASN A 1 83 ? -9.819 -11.404 14.246 1.00 74.25 83 ASN A C 1
ATOM 617 O O . ASN A 1 83 ? -8.925 -11.509 15.084 1.00 74.25 83 ASN A O 1
ATOM 621 N N . LEU A 1 84 ? -9.666 -10.638 13.160 1.00 74.50 84 LEU A N 1
ATOM 622 C CA . LEU A 1 84 ? -8.460 -9.840 12.937 1.00 74.50 84 LEU A CA 1
ATOM 623 C C . LEU A 1 84 ? -8.547 -8.532 13.722 1.00 74.50 84 LEU A C 1
ATOM 625 O O . LEU A 1 84 ? -9.227 -7.580 13.322 1.00 74.50 84 LEU A O 1
ATOM 629 N N . GLY A 1 85 ? -7.811 -8.492 14.832 1.00 68.62 85 GLY A N 1
ATOM 630 C CA . GLY A 1 85 ? -7.551 -7.269 15.579 1.00 68.62 85 GLY A CA 1
ATOM 631 C C . GLY A 1 85 ? -6.806 -6.219 14.747 1.00 68.62 85 GLY A C 1
ATOM 632 O O . GLY A 1 85 ? -6.308 -6.470 13.644 1.00 68.62 85 GLY A O 1
ATOM 633 N N . ARG A 1 86 ? -6.723 -5.000 15.289 1.00 70.31 86 ARG A N 1
ATOM 634 C CA . ARG A 1 86 ? -5.825 -3.971 14.752 1.00 70.31 86 ARG A CA 1
ATOM 635 C C . ARG A 1 86 ? -4.378 -4.481 14.859 1.00 70.31 86 ARG A C 1
ATOM 637 O O . ARG A 1 86 ? -4.031 -5.102 15.857 1.00 70.31 86 ARG A O 1
ATOM 644 N N . GLY A 1 87 ? -3.548 -4.199 13.852 1.00 68.00 87 GLY A N 1
ATOM 645 C CA . GLY A 1 87 ? -2.101 -4.408 13.961 1.00 68.00 87 GLY A CA 1
ATOM 646 C C . GLY A 1 87 ? -1.506 -3.617 15.129 1.00 68.00 87 GLY A C 1
ATOM 647 O O . GLY A 1 87 ? -2.074 -2.603 15.547 1.00 68.00 87 GLY A O 1
ATOM 648 N N . LEU A 1 88 ? -0.378 -4.089 15.657 1.00 65.44 88 LEU A N 1
ATOM 649 C CA . LEU A 1 88 ? 0.340 -3.401 16.727 1.00 65.44 88 LEU A CA 1
ATOM 650 C C . LEU A 1 88 ? 0.717 -1.988 16.254 1.00 65.44 88 LEU A C 1
ATOM 652 O O . LEU A 1 88 ? 1.312 -1.816 15.194 1.00 65.44 88 LEU A O 1
ATOM 656 N N . SER A 1 89 ? 0.331 -0.974 17.025 1.00 66.38 89 SER A N 1
ATOM 657 C CA . SER A 1 89 ? 0.721 0.421 16.809 1.00 66.38 89 SER A CA 1
ATOM 658 C C . SER A 1 89 ? 1.346 0.918 18.097 1.00 66.38 89 SER A C 1
ATOM 660 O O . SER A 1 89 ? 0.727 0.799 19.151 1.00 66.38 89 SER A O 1
ATOM 662 N N . MET A 1 90 ? 2.547 1.489 18.007 1.00 66.88 90 MET A N 1
ATOM 663 C CA . MET A 1 90 ? 3.220 2.104 19.157 1.00 66.88 90 MET A CA 1
ATOM 664 C C . MET A 1 90 ? 2.515 3.377 19.637 1.00 66.88 90 MET A C 1
ATOM 666 O O . MET A 1 90 ? 2.743 3.817 20.756 1.00 66.88 90 MET A O 1
ATOM 670 N N . VAL A 1 91 ? 1.661 3.968 18.795 1.00 68.00 91 VAL A N 1
ATOM 671 C CA . VAL A 1 91 ? 0.964 5.220 19.096 1.00 68.00 91 VAL A CA 1
ATOM 672 C C . VAL A 1 91 ? -0.538 4.984 19.195 1.00 68.00 91 VAL A C 1
ATOM 674 O O . VAL A 1 91 ? -1.124 4.295 18.345 1.00 68.00 91 VAL A O 1
ATOM 677 N N . ASP A 1 92 ? -1.168 5.581 20.208 1.00 70.69 92 ASP A N 1
ATOM 678 C CA . ASP A 1 92 ? -2.619 5.587 20.324 1.00 70.69 92 ASP A CA 1
ATOM 679 C C . ASP A 1 92 ? -3.245 6.505 19.262 1.00 70.69 92 ASP A C 1
ATOM 681 O O . ASP A 1 92 ? -3.081 7.722 19.235 1.00 70.69 92 ASP A O 1
ATOM 685 N N . VAL A 1 93 ? -4.029 5.899 18.375 1.00 70.94 93 VAL A N 1
ATOM 686 C CA . VAL A 1 93 ? -4.744 6.563 17.277 1.00 70.94 93 VAL A CA 1
ATOM 687 C C . VAL A 1 93 ? -5.897 7.444 17.789 1.00 70.94 93 VAL A C 1
ATOM 689 O O . VAL A 1 93 ? -6.537 8.146 17.010 1.00 70.94 93 VAL A O 1
ATOM 692 N N . SER A 1 94 ? -6.262 7.371 19.073 1.00 67.56 94 SER A N 1
ATOM 693 C CA . SER A 1 94 ? -7.182 8.336 19.697 1.00 67.56 94 SER A CA 1
ATOM 694 C C . SER A 1 94 ? -6.524 9.699 19.950 1.00 67.56 94 SER A C 1
ATOM 696 O O . SER A 1 94 ? -7.217 10.711 19.972 1.00 67.56 94 SER A O 1
ATOM 698 N N . GLN A 1 95 ? -5.193 9.712 20.036 1.00 71.75 95 GLN A N 1
ATOM 699 C CA . GLN A 1 95 ? -4.356 10.859 20.380 1.00 71.75 95 GLN A CA 1
ATOM 700 C C . GLN A 1 95 ? -3.593 11.444 19.180 1.00 71.75 95 GLN A C 1
ATOM 702 O O . GLN A 1 95 ? -2.805 12.380 19.334 1.00 71.75 95 GLN A O 1
ATOM 707 N N . LEU A 1 96 ? -3.806 10.895 17.979 1.00 69.62 96 LEU A N 1
ATOM 708 C CA . LEU A 1 96 ? -3.325 11.495 16.741 1.00 69.62 96 LEU A CA 1
ATOM 709 C C . LEU A 1 96 ? -4.263 12.649 16.382 1.00 69.62 96 LEU A C 1
ATOM 711 O O . LEU A 1 96 ? -5.426 12.413 16.057 1.00 69.62 96 LEU A O 1
ATOM 715 N N . GLY A 1 97 ? -3.755 13.880 16.479 1.00 74.12 97 GLY A N 1
ATOM 716 C CA . GLY A 1 97 ? -4.460 15.113 16.109 1.00 74.12 97 GLY A CA 1
ATOM 717 C C . GLY A 1 97 ? -4.838 15.170 14.623 1.00 74.12 97 GLY A C 1
ATOM 718 O O . GLY A 1 97 ? -4.813 14.157 13.927 1.00 74.12 97 GLY A O 1
ATOM 719 N N . LYS A 1 98 ? -5.175 16.347 14.090 1.00 74.44 98 LYS A N 1
ATOM 720 C CA . LYS A 1 98 ? -5.587 16.501 12.679 1.00 74.44 98 LYS A CA 1
ATOM 721 C C . LYS A 1 98 ? -4.425 16.953 11.801 1.00 74.44 98 LYS A C 1
ATOM 723 O O . LYS A 1 98 ? -3.601 17.741 12.244 1.00 74.44 98 LYS A O 1
ATOM 728 N N . LEU A 1 99 ? -4.366 16.461 10.562 1.00 76.06 99 LEU A N 1
ATOM 729 C CA . LEU A 1 99 ? -3.415 16.966 9.569 1.00 76.06 99 LEU A CA 1
ATOM 730 C C . LEU A 1 99 ? -3.881 18.325 9.050 1.00 76.06 99 LEU A C 1
ATOM 732 O O . LEU A 1 99 ? -4.961 18.419 8.465 1.00 76.06 99 LEU A O 1
ATOM 736 N N . GLU A 1 100 ? -3.047 19.342 9.221 1.00 78.19 100 GLU A N 1
ATOM 737 C CA . GLU A 1 100 ? -3.258 20.682 8.682 1.00 78.19 100 GLU A CA 1
ATOM 738 C C . GLU A 1 100 ? -1.993 21.136 7.941 1.00 78.19 100 GLU A C 1
ATOM 740 O O . GLU A 1 100 ? -0.876 20.716 8.252 1.00 78.19 100 GLU A O 1
ATOM 745 N N . VAL A 1 101 ? -2.182 21.948 6.901 1.00 80.19 101 VAL A N 1
ATOM 746 C CA . VAL A 1 101 ? -1.079 22.642 6.227 1.00 80.19 101 VAL A CA 1
ATOM 747 C C . VAL A 1 101 ? -0.938 23.979 6.926 1.00 80.19 101 VAL A C 1
ATOM 749 O O . VAL A 1 101 ? -1.922 24.716 7.001 1.00 80.19 101 VAL A O 1
ATOM 752 N N . ASP A 1 102 ? 0.251 24.287 7.438 1.00 76.50 102 ASP A N 1
ATOM 753 C CA . ASP A 1 102 ? 0.496 25.603 8.022 1.00 76.50 102 ASP A CA 1
ATOM 754 C C . ASP A 1 102 ? 0.432 26.660 6.905 1.00 76.50 102 ASP A C 1
ATOM 756 O O . ASP A 1 102 ? 1.250 26.618 5.980 1.00 76.50 102 ASP A O 1
ATOM 760 N N . PRO A 1 103 ? -0.522 27.609 6.950 1.00 76.56 103 PRO A N 1
ATOM 761 C CA . PRO A 1 103 ? -0.637 28.649 5.933 1.00 76.56 103 PRO A CA 1
ATOM 762 C C . PRO A 1 103 ? 0.568 29.601 5.900 1.00 76.56 103 PRO A C 1
ATOM 764 O O . PRO A 1 103 ? 0.720 30.337 4.927 1.00 76.56 103 PRO A O 1
ATOM 767 N N . ASN A 1 104 ? 1.410 29.603 6.937 1.00 81.69 104 ASN A N 1
ATOM 768 C CA . ASN A 1 104 ? 2.602 30.444 7.026 1.00 81.69 104 ASN A CA 1
ATOM 769 C C . ASN A 1 104 ? 3.894 29.706 6.656 1.00 81.69 104 ASN A C 1
ATOM 771 O O . ASN A 1 104 ? 4.945 30.344 6.595 1.00 81.69 104 ASN A O 1
ATOM 775 N N . ASP A 1 105 ? 3.846 28.392 6.415 1.00 81.19 105 ASP A N 1
ATOM 776 C CA . ASP A 1 105 ? 5.023 27.637 5.999 1.00 81.19 105 ASP A CA 1
ATOM 777 C C . ASP A 1 105 ? 5.247 27.789 4.482 1.00 81.19 105 ASP A C 1
ATOM 779 O O . ASP A 1 105 ? 4.450 27.276 3.688 1.00 81.19 105 ASP A O 1
ATOM 783 N N . PRO A 1 106 ? 6.342 28.439 4.039 1.00 81.38 106 PRO A N 1
ATOM 784 C CA . PRO A 1 106 ? 6.641 28.609 2.618 1.00 81.38 106 PRO A CA 1
ATOM 785 C C . PRO A 1 106 ? 6.871 27.282 1.877 1.00 81.38 106 PRO A C 1
ATOM 787 O O . PRO A 1 106 ? 6.798 27.252 0.648 1.00 81.38 106 PRO A O 1
ATOM 790 N N . HIS A 1 107 ? 7.138 26.189 2.596 1.00 81.88 107 HIS A N 1
ATOM 791 C CA . HIS A 1 107 ? 7.319 24.853 2.029 1.00 81.88 107 HIS A CA 1
ATOM 792 C C . HIS A 1 107 ? 6.034 24.015 2.031 1.00 81.88 107 HIS A C 1
ATOM 794 O O . HIS A 1 107 ? 6.013 22.941 1.427 1.00 81.88 107 HIS A O 1
ATOM 800 N N . GLY A 1 108 ? 4.962 24.501 2.670 1.00 78.56 108 GLY A N 1
ATOM 801 C CA . GLY A 1 108 ? 3.673 23.816 2.734 1.00 78.56 108 GLY A CA 1
ATOM 802 C C . GLY A 1 108 ? 3.746 22.451 3.418 1.00 78.56 108 GLY A C 1
ATOM 803 O O . GLY A 1 108 ? 3.067 21.514 2.985 1.00 78.56 108 GLY A O 1
ATOM 804 N N . ASN A 1 109 ? 4.586 22.303 4.447 1.00 80.75 109 ASN A N 1
ATOM 805 C CA . ASN A 1 109 ? 4.683 21.045 5.171 1.00 80.75 109 ASN A CA 1
ATOM 806 C C . ASN A 1 109 ? 3.360 20.734 5.880 1.00 80.75 109 ASN A C 1
ATOM 808 O O . ASN A 1 109 ? 2.663 21.608 6.399 1.00 80.75 109 ASN A O 1
ATOM 812 N N . VAL A 1 110 ? 3.023 19.446 5.911 1.00 79.94 110 VAL A N 1
ATOM 813 C CA . VAL A 1 110 ? 1.828 18.955 6.597 1.00 79.94 110 VAL A CA 1
ATOM 814 C C . VAL A 1 110 ? 2.210 18.589 8.028 1.00 79.94 110 VAL A C 1
ATOM 816 O O . VAL A 1 110 ? 3.070 17.730 8.234 1.00 79.94 110 VAL A O 1
ATOM 819 N N . THR A 1 111 ? 1.565 19.210 9.013 1.00 76.44 111 THR A N 1
ATOM 820 C CA . THR A 1 111 ? 1.790 18.945 10.443 1.00 76.44 111 THR A CA 1
ATOM 821 C C . THR A 1 111 ? 0.528 18.375 11.092 1.00 76.44 111 THR A C 1
ATOM 823 O O . THR A 1 111 ? -0.583 18.541 10.583 1.00 76.44 111 THR A O 1
ATOM 826 N N . ARG A 1 112 ? 0.680 17.629 12.197 1.00 73.88 112 ARG A N 1
ATOM 827 C CA . ARG A 1 112 ? -0.460 17.082 12.951 1.00 73.88 112 ARG A CA 1
ATOM 828 C C . ARG A 1 112 ? -0.797 17.964 14.148 1.00 73.88 112 ARG A C 1
ATOM 830 O O . ARG A 1 112 ? -0.365 17.694 15.260 1.00 73.88 112 ARG A O 1
ATOM 837 N N . VAL A 1 113 ? -1.647 18.961 13.948 1.00 72.31 113 VAL A N 1
ATOM 838 C CA . VAL A 1 113 ? -2.080 19.867 15.016 1.00 72.31 113 VAL A CA 1
ATOM 839 C C . VAL A 1 113 ? -2.916 19.113 16.061 1.00 72.31 113 VAL A C 1
ATOM 841 O O . VAL A 1 113 ? -3.873 18.401 15.737 1.00 72.31 113 VAL A O 1
ATOM 844 N N . GLY A 1 114 ? -2.545 19.257 17.338 1.00 67.50 114 GLY A N 1
ATOM 845 C CA . GLY A 1 114 ? -3.224 18.616 18.472 1.00 67.50 114 GLY A CA 1
ATOM 846 C C . GLY A 1 114 ? -2.833 17.153 18.714 1.00 67.50 114 GLY A C 1
ATOM 847 O O . GLY A 1 114 ? -3.565 16.437 19.395 1.00 67.50 114 GLY A O 1
ATOM 848 N N . SER A 1 115 ? -1.716 16.686 18.143 1.00 62.94 115 SER A N 1
ATOM 849 C CA . SER A 1 115 ? -1.184 15.344 18.400 1.00 62.94 115 SER A CA 1
ATOM 850 C C . SER A 1 115 ? -0.317 15.312 19.660 1.00 62.94 115 SER A C 1
ATOM 852 O O . SER A 1 115 ? 0.517 16.186 19.868 1.00 62.94 115 SER A O 1
ATOM 854 N N . VAL A 1 116 ? -0.410 14.237 20.448 1.00 60.59 116 VAL A N 1
ATOM 855 C CA . VAL A 1 116 ? 0.477 14.001 21.618 1.00 60.59 116 VAL A CA 1
ATOM 856 C C . VAL A 1 116 ? 1.951 13.788 21.209 1.00 60.59 116 VAL A C 1
ATOM 858 O O . VAL A 1 116 ? 2.860 13.893 22.022 1.00 60.59 116 VAL A 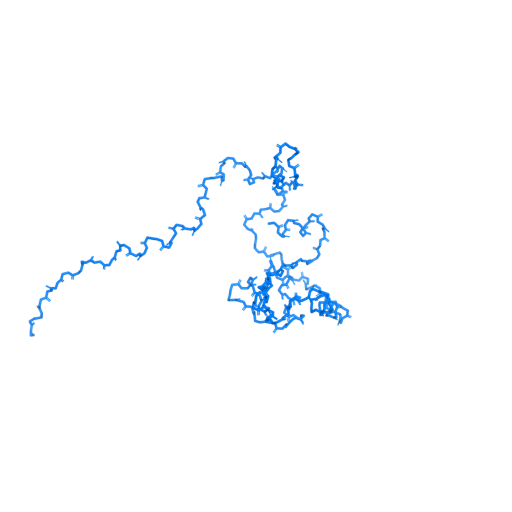O 1
ATOM 861 N N . LEU A 1 117 ? 2.209 13.555 19.918 1.00 56.78 117 LEU A N 1
ATOM 862 C CA . LEU A 1 117 ? 3.555 13.434 19.348 1.00 56.78 117 LEU A CA 1
ATOM 863 C C . LEU A 1 117 ? 4.307 14.778 19.264 1.00 56.78 117 LEU A C 1
ATOM 865 O O . LEU A 1 117 ? 5.525 14.766 19.118 1.00 56.78 117 LEU A O 1
ATOM 869 N N . ASP A 1 118 ? 3.612 15.916 19.383 1.00 53.06 118 ASP A N 1
ATOM 870 C CA . ASP A 1 118 ? 4.233 17.250 19.382 1.00 53.06 118 ASP A CA 1
ATOM 871 C C . ASP A 1 118 ? 4.647 17.728 20.784 1.00 53.06 118 ASP A C 1
ATOM 873 O O . ASP A 1 118 ? 5.251 18.796 20.929 1.00 53.06 118 ASP A O 1
ATOM 877 N N . SER A 1 119 ? 4.353 16.947 21.829 1.00 52.28 119 SER A N 1
ATOM 878 C CA . SER A 1 119 ? 4.758 17.263 23.196 1.00 52.28 119 SER A CA 1
ATOM 879 C C . SER A 1 119 ? 6.293 17.242 23.325 1.00 52.28 119 SER A C 1
ATOM 881 O O . SER A 1 119 ? 6.946 16.315 22.834 1.00 52.28 119 SER A O 1
ATOM 883 N N . PRO A 1 120 ? 6.907 18.237 23.998 1.00 54.25 120 PRO A N 1
ATOM 884 C CA . PRO A 1 120 ? 8.366 18.374 24.087 1.00 54.25 120 PRO A CA 1
ATOM 885 C C . PRO A 1 120 ? 9.073 17.167 24.730 1.00 54.25 120 PRO A C 1
ATOM 887 O O . PRO A 1 120 ? 10.265 16.982 24.507 1.00 54.25 120 PRO A O 1
ATOM 890 N N . GLU A 1 121 ? 8.347 16.315 25.458 1.00 50.91 121 GLU A N 1
ATOM 891 C CA . GLU A 1 121 ? 8.864 15.101 26.103 1.00 50.91 121 GLU A CA 1
ATOM 892 C C . GLU A 1 121 ? 9.280 13.989 25.117 1.00 50.91 121 GLU A C 1
ATOM 894 O O . GLU A 1 121 ? 10.113 13.159 25.471 1.00 50.91 121 GLU A O 1
ATOM 899 N N . MET A 1 122 ? 8.780 13.979 23.869 1.00 47.03 122 MET A N 1
ATOM 900 C CA . MET A 1 122 ? 9.081 12.912 22.891 1.00 47.03 122 MET A CA 1
ATOM 901 C C . MET A 1 122 ? 10.034 13.330 21.758 1.00 47.03 122 MET A C 1
ATOM 903 O O . MET A 1 122 ? 10.563 12.470 21.056 1.00 47.03 122 MET A O 1
ATOM 907 N N . LYS A 1 123 ? 10.346 14.630 21.616 1.00 45.41 123 LYS A N 1
ATOM 908 C CA . LYS A 1 123 ? 11.338 15.137 20.638 1.00 45.41 123 LYS A CA 1
ATOM 909 C C . LYS A 1 123 ? 12.782 14.685 20.925 1.00 45.41 123 LYS A C 1
ATOM 911 O O . LYS A 1 123 ? 13.659 14.905 20.095 1.00 45.41 123 LYS A O 1
ATOM 916 N N . GLY A 1 124 ? 13.033 14.072 22.086 1.00 39.91 124 GLY A N 1
ATOM 917 C CA . GLY A 1 124 ? 14.354 13.616 22.535 1.00 39.91 124 GLY A CA 1
ATOM 918 C C . GLY A 1 124 ? 14.648 12.122 22.350 1.00 39.91 124 GLY A C 1
ATOM 919 O O . GLY A 1 124 ? 15.764 11.695 22.644 1.00 39.91 124 GLY A O 1
ATOM 920 N N . MET A 1 125 ? 13.700 11.308 21.875 1.00 38.03 125 MET A N 1
ATOM 921 C CA . MET A 1 125 ? 13.978 9.897 21.595 1.00 38.03 125 MET A CA 1
ATOM 922 C C . MET A 1 125 ? 14.685 9.775 20.245 1.00 38.03 125 MET A C 1
ATOM 924 O O . MET A 1 125 ? 14.062 9.837 19.188 1.00 38.03 125 MET A O 1
ATOM 928 N N . LYS A 1 126 ? 16.013 9.627 20.305 1.00 35.06 126 LYS A N 1
ATOM 929 C CA . LYS A 1 126 ? 16.855 9.277 19.158 1.00 35.06 126 LYS A CA 1
ATOM 930 C C . LYS A 1 126 ? 16.241 8.086 18.417 1.00 35.06 126 LYS A C 1
ATOM 932 O O . LYS A 1 126 ? 15.931 7.060 19.022 1.00 35.06 126 LYS A O 1
ATOM 937 N N . THR A 1 127 ? 16.072 8.244 17.110 1.00 37.91 127 THR A N 1
ATOM 938 C CA . THR A 1 127 ? 15.763 7.158 16.184 1.00 37.91 127 THR A CA 1
ATOM 939 C C . THR A 1 127 ? 16.832 6.071 16.279 1.00 37.91 127 THR A C 1
ATOM 941 O O . THR A 1 127 ? 17.986 6.324 16.626 1.00 37.91 127 THR A O 1
ATOM 944 N N . CYS A 1 128 ? 16.442 4.840 15.960 1.00 37.34 128 CYS A N 1
ATOM 945 C CA . CYS A 1 128 ? 17.242 3.617 16.033 1.00 37.34 128 CYS A CA 1
ATOM 946 C C . CYS A 1 128 ? 18.428 3.569 15.039 1.00 37.34 128 CYS A C 1
ATOM 948 O O . CYS A 1 128 ? 18.914 2.492 14.724 1.00 37.34 128 CYS A O 1
ATOM 950 N N . GLU A 1 129 ? 18.906 4.713 14.546 1.00 39.75 129 GLU A N 1
ATOM 951 C CA . GLU A 1 129 ? 20.044 4.845 13.623 1.00 39.75 129 GLU A CA 1
ATOM 952 C C . GLU A 1 129 ? 21.409 4.808 14.328 1.00 39.75 129 GLU A C 1
ATOM 954 O O . GLU A 1 129 ? 22.445 4.850 13.672 1.00 39.75 129 GLU A O 1
ATOM 959 N N . THR A 1 130 ? 21.454 4.730 15.663 1.00 33.28 130 THR A N 1
ATOM 960 C CA . THR A 1 130 ? 22.725 4.718 16.420 1.00 33.28 130 THR A CA 1
ATOM 961 C C . THR A 1 130 ? 23.120 3.341 16.964 1.00 33.28 130 THR A C 1
ATOM 963 O O . THR A 1 130 ? 24.055 3.260 17.747 1.00 33.28 130 THR A O 1
ATOM 966 N N . ALA A 1 131 ? 22.450 2.255 16.563 1.00 33.75 131 ALA A N 1
ATOM 967 C CA . ALA A 1 131 ? 22.799 0.903 17.022 1.00 33.75 131 ALA A CA 1
ATOM 968 C C . ALA A 1 131 ? 23.804 0.170 16.110 1.00 33.75 131 ALA A C 1
ATOM 970 O O . ALA A 1 131 ? 24.411 -0.805 16.540 1.00 33.75 131 ALA A O 1
ATOM 971 N N . GLU A 1 132 ? 24.024 0.630 14.874 1.00 38.62 132 GLU A N 1
ATOM 972 C CA . GLU A 1 132 ? 24.903 -0.075 13.923 1.00 38.62 132 GLU A CA 1
ATOM 973 C C . GLU A 1 132 ? 26.372 0.376 13.988 1.00 38.62 132 GLU A C 1
ATOM 975 O O . GLU A 1 132 ? 27.250 -0.354 13.543 1.00 38.62 132 GLU A O 1
ATOM 980 N N . LYS A 1 133 ? 26.677 1.527 14.605 1.00 36.72 133 LYS A N 1
ATOM 981 C CA . LYS A 1 133 ? 28.050 2.071 14.655 1.00 36.72 133 LYS A CA 1
ATOM 982 C C . LYS A 1 133 ? 28.904 1.642 15.852 1.00 36.72 133 LYS A C 1
ATOM 984 O O . LYS A 1 133 ? 30.107 1.846 15.810 1.00 36.72 133 LYS A O 1
ATOM 989 N N . GLU A 1 134 ? 28.333 1.029 16.887 1.00 38.69 134 GLU A N 1
ATOM 990 C CA . GLU A 1 134 ? 29.090 0.627 18.093 1.00 38.69 134 GLU A CA 1
ATOM 991 C C . GLU A 1 134 ? 29.581 -0.834 18.076 1.00 38.69 134 GLU A C 1
ATOM 993 O O . GLU A 1 134 ? 30.222 -1.277 19.025 1.00 38.69 134 GLU A O 1
ATOM 998 N N . SER A 1 135 ? 29.327 -1.591 17.000 1.00 37.41 135 SER A N 1
ATOM 999 C CA . SER A 1 135 ? 29.780 -2.992 16.890 1.00 37.41 135 SER A CA 1
ATOM 1000 C C . SER A 1 135 ? 31.063 -3.200 16.070 1.00 37.41 135 SER A C 1
ATOM 1002 O O . SER A 1 135 ? 31.610 -4.301 16.086 1.00 37.41 135 SER A O 1
ATOM 1004 N N . GLU A 1 136 ? 31.590 -2.157 15.416 1.00 41.56 136 GLU A N 1
ATOM 1005 C CA . GLU A 1 136 ? 32.827 -2.233 14.614 1.00 41.56 136 GLU A CA 1
ATOM 1006 C C . GLU A 1 136 ? 34.104 -1.805 15.364 1.00 41.56 136 GLU A C 1
ATOM 1008 O O . GLU A 1 136 ? 35.197 -2.122 14.909 1.00 41.56 136 GLU A O 1
ATOM 1013 N N . GLU A 1 137 ? 34.014 -1.160 16.533 1.00 40.44 137 GLU A N 1
ATOM 1014 C CA . GLU A 1 137 ? 35.182 -0.564 17.221 1.00 40.44 137 GLU A CA 1
ATOM 1015 C C . GLU A 1 137 ? 35.681 -1.373 18.434 1.00 40.44 137 GLU A C 1
ATOM 1017 O O . GLU A 1 137 ? 36.210 -0.830 19.404 1.00 40.44 137 GLU A O 1
ATOM 1022 N N . LYS A 1 138 ? 35.495 -2.698 18.432 1.00 42.62 138 LYS A N 1
ATOM 1023 C CA . LYS A 1 138 ? 36.022 -3.547 19.512 1.00 42.62 138 LYS A CA 1
ATOM 1024 C C . LYS A 1 138 ? 36.443 -4.925 19.023 1.00 42.62 138 LYS A C 1
ATOM 1026 O O . LYS A 1 138 ? 35.899 -5.948 19.439 1.00 42.62 138 LYS A O 1
ATOM 1031 N N . LYS A 1 139 ? 37.405 -4.956 18.105 1.00 40.78 139 LYS A N 1
ATOM 1032 C CA . LYS A 1 139 ? 38.085 -6.198 17.744 1.00 40.78 139 LYS A CA 1
ATOM 1033 C C . LYS A 1 139 ? 39.531 -5.954 17.338 1.00 40.78 139 LYS A C 1
ATOM 1035 O O . LYS A 1 139 ? 39.906 -6.303 16.235 1.00 40.78 139 LYS A O 1
ATOM 1040 N N . ASP A 1 140 ? 40.310 -5.412 18.259 1.00 39.53 140 ASP A N 1
ATOM 1041 C CA . ASP A 1 140 ? 41.759 -5.581 18.286 1.00 39.53 140 ASP A CA 1
ATOM 1042 C C . ASP A 1 140 ? 42.170 -5.774 19.755 1.00 39.53 140 ASP A C 1
ATOM 1044 O O . ASP A 1 140 ? 41.455 -5.335 20.655 1.00 39.53 140 ASP A O 1
ATOM 1048 N N . ASP A 1 141 ? 43.272 -6.491 19.967 1.00 41.00 141 ASP A N 1
ATOM 1049 C CA . ASP A 1 141 ? 43.875 -6.907 21.245 1.00 41.00 141 ASP A CA 1
ATOM 1050 C C . ASP A 1 141 ? 43.372 -8.238 21.842 1.00 41.00 141 ASP A C 1
ATOM 1052 O O . ASP A 1 141 ? 42.692 -8.301 22.867 1.00 41.00 141 ASP A O 1
ATOM 1056 N N . VAL A 1 142 ? 43.804 -9.346 21.228 1.00 44.72 142 VAL A N 1
ATOM 1057 C CA . VAL A 1 142 ? 44.135 -10.566 21.984 1.00 44.72 142 VAL A CA 1
ATOM 1058 C C . VAL A 1 142 ? 45.593 -10.894 21.693 1.00 44.72 142 VAL A C 1
ATOM 1060 O O . VAL A 1 142 ? 45.942 -11.275 20.577 1.00 44.72 142 VAL A O 1
ATOM 1063 N N . GLU A 1 143 ? 46.427 -10.672 22.706 1.00 42.50 143 GLU A N 1
ATOM 1064 C CA . GLU A 1 143 ? 47.847 -10.995 22.719 1.00 42.50 143 GLU A CA 1
ATOM 1065 C C . GLU A 1 143 ? 48.077 -12.512 22.637 1.00 42.50 143 GLU A C 1
ATOM 1067 O O . GLU A 1 143 ? 47.313 -13.326 23.160 1.00 42.50 143 GLU A O 1
ATOM 1072 N N . ASP A 1 144 ? 49.145 -12.847 21.921 1.00 43.16 144 ASP A N 1
ATOM 1073 C CA . ASP A 1 144 ? 49.622 -14.172 21.542 1.00 43.16 144 ASP A CA 1
ATOM 1074 C C . ASP A 1 144 ? 50.423 -14.782 22.711 1.00 43.16 144 ASP A C 1
ATOM 1076 O O . ASP A 1 144 ? 51.486 -14.276 23.069 1.00 43.16 144 ASP A O 1
ATOM 1080 N N . GLU A 1 145 ? 49.924 -15.855 23.329 1.00 49.97 145 GLU A 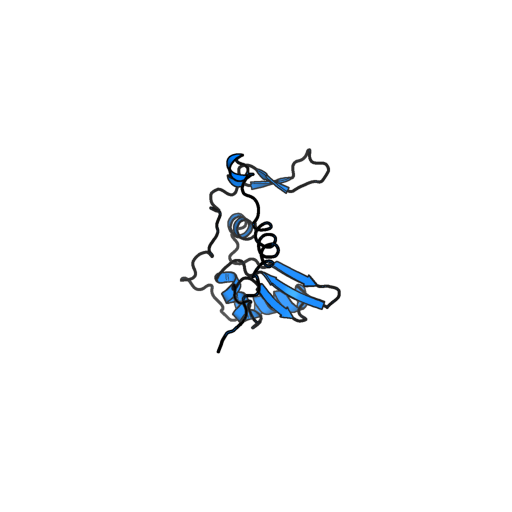N 1
ATOM 1081 C CA . GLU A 1 145 ? 50.666 -16.658 24.316 1.00 49.97 145 GLU A CA 1
ATOM 1082 C C . GLU A 1 145 ? 51.016 -18.023 23.684 1.00 49.97 145 GLU A C 1
ATOM 1084 O O . GLU A 1 145 ? 50.124 -18.715 23.175 1.00 49.97 145 GLU A O 1
ATOM 1089 N N . PRO A 1 146 ? 52.295 -18.446 23.683 1.00 49.16 146 PRO A N 1
ATOM 1090 C CA . PRO A 1 146 ? 52.738 -19.598 22.910 1.00 49.16 146 PRO A CA 1
ATOM 1091 C C . PRO A 1 146 ? 52.438 -20.941 23.597 1.00 49.16 146 PRO A C 1
ATOM 1093 O O . PRO A 1 146 ? 52.663 -21.143 24.791 1.00 49.16 146 PRO A O 1
ATOM 1096 N N . LEU A 1 147 ? 52.009 -21.908 22.781 1.00 42.72 147 LEU A N 1
ATOM 1097 C CA . LEU A 1 147 ? 51.862 -23.324 23.129 1.00 42.72 147 LEU A CA 1
ATOM 1098 C C . 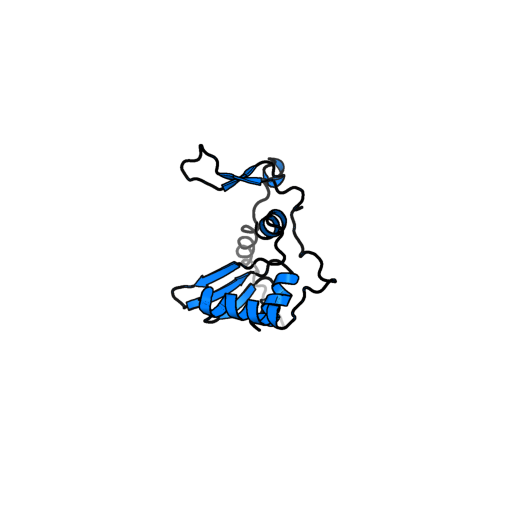LEU A 1 147 ? 53.147 -23.920 23.723 1.00 42.72 147 LEU A C 1
ATOM 1100 O O . LEU A 1 147 ? 54.208 -23.862 23.103 1.00 42.72 147 LEU A O 1
ATOM 1104 N N . THR A 1 148 ? 53.013 -24.631 24.847 1.00 41.59 148 THR A N 1
ATOM 1105 C CA . THR A 1 148 ? 53.999 -25.630 25.281 1.00 41.59 148 THR A CA 1
ATOM 1106 C C . THR A 1 148 ? 53.301 -26.971 25.541 1.00 41.59 148 THR A C 1
ATOM 1108 O O . THR A 1 148 ? 52.457 -27.053 26.426 1.00 41.59 148 THR A O 1
ATOM 1111 N N . ILE A 1 149 ? 53.658 -27.939 24.683 1.00 46.72 149 ILE A N 1
ATOM 1112 C CA . ILE A 1 149 ? 53.564 -29.422 24.697 1.00 46.72 149 ILE A CA 1
ATOM 1113 C C . ILE A 1 149 ? 52.564 -30.079 25.658 1.00 46.72 149 ILE A C 1
ATOM 1115 O O . ILE A 1 149 ? 52.822 -30.082 26.881 1.00 46.72 149 ILE A O 1
#

Radius of gyration: 22.66 Å; chains: 1; bounding box: 71×60×41 Å

Foldseek 3Di:
DQVLCCVVVVHPDDWDWDADPVQLWIKIFQQFDQSLVLCCQQQVFDAPPVRGIGTNGNQNDCVPRNVVSSVVVVVVVDDRDPPTDGGDDPDDSVQQACWDQDPPDPVRDTDGPRHPCPPPVNVPDDDPPPPPPPPPPPPDDDDDDDDDD

pLDDT: mean 75.99, std 19.89, range [33.28, 97.06]

Organism: NCBI:txid265543